Protein AF-A0A268TCT5-F1 (afdb_monomer)

Mean predicted aligned error: 12.75 Å

pLDDT: mean 83.17, std 7.51, range [59.56, 92.88]

Solvent-accessible surface area (backbone atoms only — not comparable to full-atom values): 4902 Å² total; per-residue (Å²): 140,87,88,86,86,77,93,70,58,76,89,51,49,62,59,53,51,54,50,34,55,76,68,73,48,90,84,84,83,80,77,80,72,76,75,72,51,72,68,56,53,50,53,52,51,55,50,50,54,53,52,49,36,38,74,70,66,77,39,74,96,50,96,45,70,71,56,47,53,50,67,74,74,1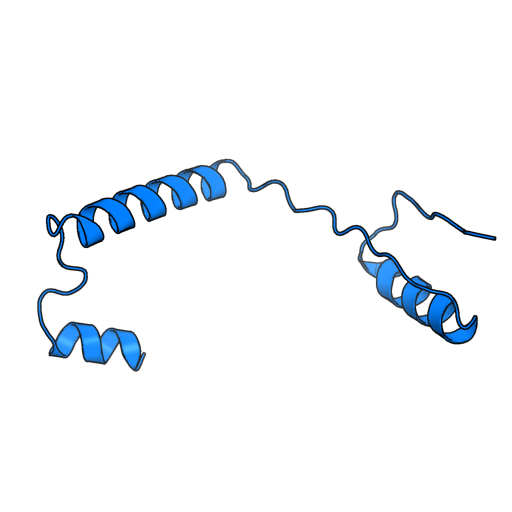04

Foldseek 3Di:
DDDDDPPDDPVCVVVVVVVCVVVVHDDDDDDPDPPDDPVRVVVVVVVVVVVVCVVVVVDPPDPDPVRVVVVVVD

Structure (mmCIF, N/CA/C/O backbone):
data_AF-A0A268TCT5-F1
#
_entry.id   AF-A0A268TCT5-F1
#
loop_
_atom_site.group_PDB
_atom_site.id
_atom_site.type_symbol
_atom_site.label_atom_id
_atom_site.label_alt_id
_atom_site.label_comp_id
_atom_site.label_asym_id
_atom_site.label_entity_id
_atom_site.label_seq_id
_atom_site.pdbx_PDB_ins_code
_atom_site.Cartn_x
_atom_site.Cartn_y
_atom_site.Cartn_z
_atom_site.occupancy
_atom_site.B_iso_or_equiv
_atom_site.auth_seq_id
_atom_site.auth_comp_id
_atom_site.auth_asym_id
_atom_site.auth_atom_id
_atom_site.pdbx_PDB_model_num
ATOM 1 N N . MET A 1 1 ? -26.379 -11.096 15.242 1.00 79.88 1 MET A N 1
ATOM 2 C CA . MET A 1 1 ? -26.859 -9.711 15.036 1.00 79.88 1 MET A CA 1
ATOM 3 C C . MET A 1 1 ? -25.672 -8.904 14.544 1.00 79.88 1 MET A C 1
ATOM 5 O O . MET A 1 1 ? -24.584 -9.133 15.052 1.00 79.88 1 MET A O 1
ATOM 9 N N . THR A 1 2 ? -25.857 -8.034 13.554 1.00 86.12 2 THR A N 1
ATOM 10 C CA . THR A 1 2 ? -24.760 -7.290 12.913 1.00 86.12 2 THR A CA 1
ATOM 11 C C . THR A 1 2 ? -25.097 -5.808 12.933 1.00 86.12 2 THR A C 1
ATOM 13 O O . THR A 1 2 ? -26.214 -5.439 12.577 1.00 86.12 2 THR A O 1
ATOM 16 N N . LEU A 1 3 ? -24.145 -4.979 13.362 1.00 86.88 3 LEU A N 1
ATOM 17 C CA . LEU A 1 3 ? -24.248 -3.523 13.337 1.00 86.88 3 LEU A CA 1
ATOM 18 C C . LEU A 1 3 ? -23.387 -2.997 12.185 1.00 86.88 3 LEU A C 1
ATOM 20 O O . LEU A 1 3 ? -22.223 -3.375 12.072 1.00 86.88 3 LEU A O 1
ATOM 24 N N . ILE A 1 4 ? -23.959 -2.140 11.342 1.00 88.81 4 ILE A N 1
ATOM 25 C CA . ILE A 1 4 ? -23.247 -1.461 10.255 1.00 88.81 4 ILE A CA 1
ATOM 26 C C . ILE A 1 4 ? -23.252 0.029 10.579 1.00 88.81 4 ILE A C 1
ATOM 28 O O . ILE A 1 4 ? -24.300 0.582 10.910 1.00 88.81 4 ILE A O 1
ATOM 32 N N . ILE A 1 5 ? -22.080 0.658 10.517 1.00 85.88 5 ILE A N 1
ATOM 33 C CA . ILE A 1 5 ? -21.904 2.086 10.784 1.00 85.88 5 ILE A CA 1
ATOM 34 C C . ILE A 1 5 ? -21.296 2.714 9.531 1.00 85.88 5 ILE A C 1
ATOM 36 O O . ILE A 1 5 ? -20.215 2.318 9.100 1.00 85.88 5 ILE A O 1
ATOM 40 N N . GLU A 1 6 ? -22.007 3.670 8.939 1.00 87.81 6 GLU A N 1
ATOM 41 C CA . GLU A 1 6 ? -21.618 4.357 7.703 1.00 87.81 6 GLU A CA 1
ATOM 42 C C . GLU A 1 6 ? -21.310 5.835 7.979 1.00 87.81 6 GLU A C 1
ATOM 44 O O . GLU A 1 6 ? -21.768 6.397 8.974 1.00 87.81 6 GLU A O 1
ATOM 49 N N . ASN A 1 7 ? -20.547 6.477 7.086 1.00 85.00 7 ASN A N 1
ATOM 50 C CA . ASN A 1 7 ? -20.154 7.894 7.184 1.00 85.00 7 ASN A CA 1
ATOM 51 C C . ASN A 1 7 ? -19.391 8.254 8.473 1.00 85.00 7 ASN A C 1
ATOM 53 O O . ASN A 1 7 ? -19.509 9.360 9.004 1.00 85.00 7 ASN A O 1
ATOM 57 N N . VAL A 1 8 ? -18.599 7.312 8.982 1.00 83.31 8 VAL A N 1
ATOM 58 C CA . VAL A 1 8 ? -17.710 7.534 10.124 1.00 83.31 8 VAL A CA 1
ATOM 59 C C . VAL A 1 8 ? -16.462 8.260 9.639 1.00 83.31 8 VAL A C 1
ATOM 61 O O . VAL A 1 8 ? -15.831 7.821 8.681 1.00 83.31 8 VAL A O 1
ATOM 64 N N . LYS A 1 9 ? -16.088 9.360 10.300 1.00 85.06 9 LYS A N 1
ATOM 65 C CA . LYS A 1 9 ? -14.787 9.993 10.047 1.00 85.06 9 LYS A CA 1
ATOM 66 C C . LYS A 1 9 ? -13.661 9.088 10.544 1.00 85.06 9 LYS A C 1
ATOM 68 O O . LYS A 1 9 ? -13.800 8.487 11.609 1.00 85.06 9 LYS A O 1
ATOM 73 N N . ASP A 1 10 ? -12.529 9.075 9.846 1.00 84.19 10 ASP A N 1
ATOM 74 C CA . ASP A 1 10 ? -11.381 8.216 10.173 1.00 84.19 10 ASP A CA 1
ATOM 75 C C . ASP A 1 10 ? -10.889 8.360 11.623 1.00 84.19 10 ASP A C 1
ATOM 77 O O . ASP A 1 10 ? -10.489 7.376 12.242 1.00 84.19 10 ASP A O 1
ATOM 81 N N . GLU A 1 11 ? -11.008 9.555 12.214 1.00 89.38 11 GLU A N 1
ATOM 82 C CA . GLU A 1 11 ? -10.647 9.823 13.616 1.00 89.38 11 GLU A CA 1
ATOM 83 C C . GLU A 1 11 ? -11.430 8.967 14.635 1.00 89.38 11 GLU A C 1
ATOM 85 O O . GLU A 1 11 ? -10.921 8.676 15.717 1.00 89.38 11 GLU A O 1
ATOM 90 N N . PHE A 1 12 ? -12.643 8.518 14.291 1.00 89.94 12 PHE A N 1
ATOM 91 C CA . PHE A 1 12 ? -13.500 7.719 15.174 1.00 89.94 12 PHE A CA 1
ATOM 92 C C . PHE A 1 12 ? -13.389 6.207 14.935 1.00 89.94 12 PHE A C 1
ATOM 94 O O . PHE A 1 12 ? -13.838 5.427 15.777 1.00 89.94 12 PHE A O 1
ATOM 101 N N . VAL A 1 13 ? -12.773 5.765 13.832 1.00 88.00 13 VAL A N 1
ATOM 102 C CA . VAL A 1 13 ? -12.598 4.335 13.508 1.00 88.00 13 VAL A CA 1
ATOM 103 C C . VAL A 1 13 ? -11.886 3.559 14.633 1.00 88.00 13 VAL A C 1
ATOM 105 O O . VAL A 1 13 ? -12.370 2.481 14.992 1.00 88.00 13 VAL A O 1
ATOM 108 N N . PRO A 1 14 ? -10.818 4.082 15.278 1.00 91.31 14 PRO A N 1
ATOM 109 C CA . PRO A 1 14 ? -10.166 3.394 16.394 1.00 91.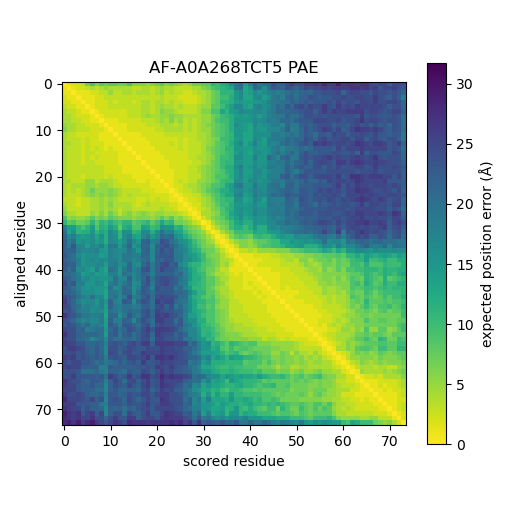31 14 PRO A CA 1
ATOM 110 C C . PRO A 1 14 ? -11.102 3.14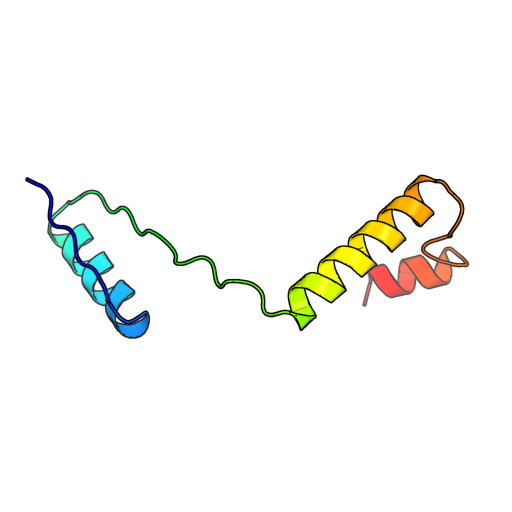3 17.582 1.00 91.31 14 PRO A C 1
ATOM 112 O O . PRO A 1 14 ? -11.098 2.051 18.147 1.00 91.31 14 PRO A O 1
ATOM 115 N N . ALA A 1 15 ? -11.958 4.114 17.918 1.00 91.69 15 ALA A N 1
ATOM 116 C CA . ALA A 1 15 ? -12.898 3.988 19.030 1.00 91.69 15 ALA A CA 1
ATOM 117 C C . ALA A 1 15 ? -13.931 2.874 18.780 1.00 91.69 15 ALA A C 1
ATOM 119 O O . ALA A 1 15 ? -14.231 2.086 19.678 1.00 91.69 15 ALA A O 1
ATOM 120 N N . PHE A 1 16 ? -14.435 2.754 17.547 1.00 89.81 16 PHE A N 1
ATOM 121 C CA . PHE A 1 16 ? -15.340 1.663 17.173 1.00 89.81 16 PHE A CA 1
ATOM 122 C C . PHE A 1 16 ? -14.640 0.304 17.137 1.00 89.81 16 PHE A C 1
ATOM 124 O O . PHE A 1 16 ? -15.242 -0.705 17.513 1.00 89.81 16 PHE A O 1
ATOM 131 N N . ARG A 1 17 ? -13.364 0.267 16.742 1.00 88.19 17 ARG A N 1
ATOM 132 C CA . ARG A 1 17 ? -12.557 -0.955 16.778 1.00 88.19 17 ARG A CA 1
ATOM 133 C C . ARG A 1 17 ? -12.380 -1.460 18.211 1.00 88.19 17 ARG A C 1
ATOM 135 O O . ARG A 1 17 ? -12.540 -2.655 18.455 1.00 88.19 17 ARG A O 1
ATOM 142 N N . ASP A 1 18 ? -12.086 -0.575 19.158 1.00 91.94 18 ASP A N 1
ATOM 143 C CA . ASP A 1 18 ? -11.939 -0.958 20.566 1.00 91.94 18 ASP A CA 1
ATOM 144 C C . ASP A 1 18 ? -13.272 -1.390 21.187 1.00 91.94 18 ASP A C 1
ATOM 146 O O . ASP A 1 18 ? -13.325 -2.398 21.899 1.00 91.94 18 ASP A O 1
ATOM 150 N N . LEU A 1 19 ? -14.370 -0.713 20.835 1.00 89.75 19 LEU A N 1
ATOM 151 C CA . LEU A 1 19 ? -15.716 -1.127 21.228 1.00 89.75 19 LEU A CA 1
ATOM 152 C C . LEU A 1 19 ? -16.035 -2.546 20.732 1.00 89.75 19 LEU A C 1
ATOM 154 O O . LEU A 1 19 ? -16.427 -3.401 21.526 1.00 89.75 19 LEU A O 1
ATOM 158 N N . ALA A 1 20 ? -15.823 -2.827 19.446 1.00 90.69 20 ALA A N 1
ATOM 159 C CA . ALA A 1 20 ? -16.096 -4.142 18.872 1.00 90.69 20 ALA A CA 1
ATOM 160 C C . ALA A 1 20 ? -15.231 -5.248 19.501 1.00 90.69 20 ALA A C 1
ATOM 162 O O . ALA A 1 20 ? -15.747 -6.320 19.815 1.00 90.69 20 ALA A O 1
ATOM 163 N N . LYS A 1 21 ? -13.952 -4.969 19.793 1.00 90.69 21 LYS A N 1
ATOM 164 C CA . LYS A 1 21 ? -13.082 -5.897 20.535 1.00 90.69 21 LYS A CA 1
ATOM 165 C C . LYS A 1 21 ? -13.614 -6.195 21.934 1.00 90.69 21 LYS A C 1
ATOM 167 O O . LYS A 1 21 ? -13.659 -7.358 22.325 1.00 90.69 21 LYS A O 1
ATOM 172 N N . SER A 1 22 ? -14.034 -5.169 22.680 1.00 92.88 22 SER A N 1
ATOM 173 C CA . SER A 1 22 ? -14.601 -5.354 24.025 1.00 92.88 22 SER A CA 1
ATOM 174 C C . SER A 1 22 ? -15.886 -6.187 24.011 1.00 92.88 22 SER A C 1
ATOM 176 O O . SER A 1 22 ? -16.120 -6.981 24.919 1.00 92.88 22 SER A O 1
ATOM 178 N N . ALA A 1 23 ? -16.674 -6.066 22.941 1.00 89.50 23 ALA A N 1
ATOM 179 C CA . ALA A 1 23 ? -17.885 -6.843 22.715 1.00 89.50 23 ALA A CA 1
ATOM 180 C C . ALA A 1 23 ? -17.620 -8.240 22.119 1.00 89.50 23 ALA A C 1
ATOM 182 O O . ALA A 1 23 ? -18.575 -8.970 21.860 1.00 89.50 23 ALA A O 1
ATOM 183 N N . GLN A 1 24 ? -16.352 -8.611 21.888 1.00 91.25 24 GLN A N 1
ATOM 184 C CA . GLN A 1 24 ? -15.945 -9.848 21.208 1.00 91.25 24 GLN A CA 1
ATOM 185 C C . GLN A 1 24 ? -16.630 -10.026 19.838 1.00 91.25 24 GLN A C 1
ATOM 187 O O . GLN A 1 24 ? -16.995 -11.134 19.445 1.00 91.25 24 GLN A O 1
ATOM 192 N N . ALA A 1 25 ? -16.831 -8.919 19.119 1.00 90.38 25 ALA A N 1
ATOM 193 C CA . ALA A 1 25 ? -17.463 -8.895 17.809 1.00 90.38 25 ALA A CA 1
ATOM 194 C C . ALA A 1 25 ? -16.429 -8.969 16.676 1.00 90.38 25 ALA A C 1
ATOM 196 O O . ALA A 1 25 ? -15.318 -8.448 16.787 1.00 90.38 25 ALA A O 1
ATOM 197 N N . ASP A 1 26 ? -16.829 -9.583 15.564 1.00 88.50 26 ASP A N 1
ATOM 198 C CA . ASP A 1 26 ? -16.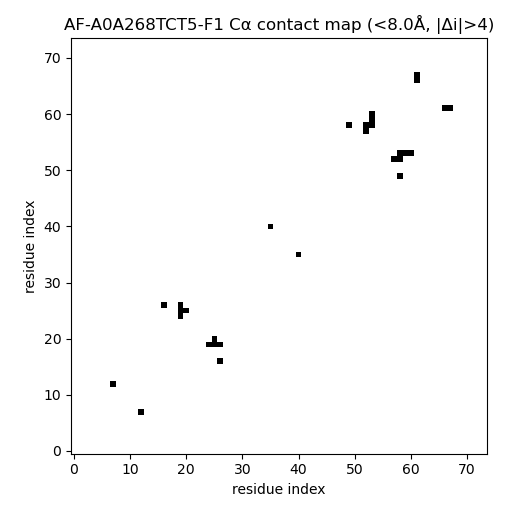039 -9.627 14.334 1.00 88.50 26 ASP A CA 1
ATOM 199 C C . ASP A 1 26 ? -16.086 -8.262 13.622 1.00 88.50 26 ASP A C 1
ATOM 201 O O . ASP A 1 26 ? -17.149 -7.638 13.530 1.00 88.50 26 ASP A O 1
ATOM 205 N N . ILE A 1 27 ? -14.937 -7.777 13.141 1.00 87.62 27 ILE A N 1
ATOM 206 C CA . ILE A 1 27 ? -14.788 -6.424 12.587 1.00 87.62 27 ILE A CA 1
ATOM 207 C C . ILE A 1 27 ? -14.479 -6.514 11.096 1.00 87.62 27 ILE A C 1
ATOM 209 O O . ILE A 1 27 ? -13.460 -7.074 10.694 1.00 87.62 27 ILE A O 1
ATOM 213 N N . LYS A 1 28 ? -15.317 -5.873 10.276 1.00 84.94 28 LYS A N 1
ATOM 214 C CA . LYS A 1 28 ? -15.069 -5.680 8.845 1.00 84.94 28 LYS A CA 1
ATOM 215 C C . LYS A 1 28 ? -15.047 -4.192 8.518 1.00 84.94 28 LYS A C 1
ATOM 217 O O . LYS A 1 28 ? -16.090 -3.574 8.332 1.00 84.94 28 LYS A O 1
ATOM 222 N N . GLU A 1 29 ? -13.848 -3.630 8.439 1.00 79.81 29 GLU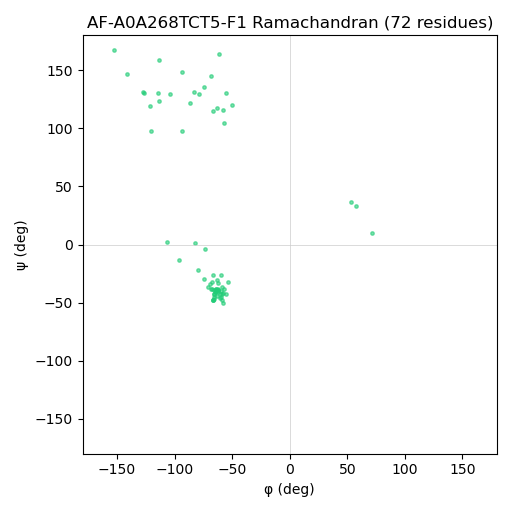 A N 1
ATOM 223 C CA . GLU A 1 29 ? -13.636 -2.250 8.003 1.00 79.81 29 GLU A CA 1
ATOM 224 C C . GLU A 1 29 ? -13.535 -2.208 6.478 1.00 79.81 29 GLU A C 1
ATOM 226 O O . GLU A 1 29 ? -12.695 -2.879 5.875 1.00 79.81 29 GLU A O 1
ATOM 231 N N . ASN A 1 30 ? -14.411 -1.432 5.843 1.00 74.06 30 ASN A N 1
ATOM 232 C CA . ASN A 1 30 ? -14.336 -1.184 4.412 1.00 74.06 30 ASN A CA 1
ATOM 233 C C . ASN A 1 30 ? -13.543 0.108 4.222 1.00 74.06 30 ASN A C 1
ATOM 235 O O . A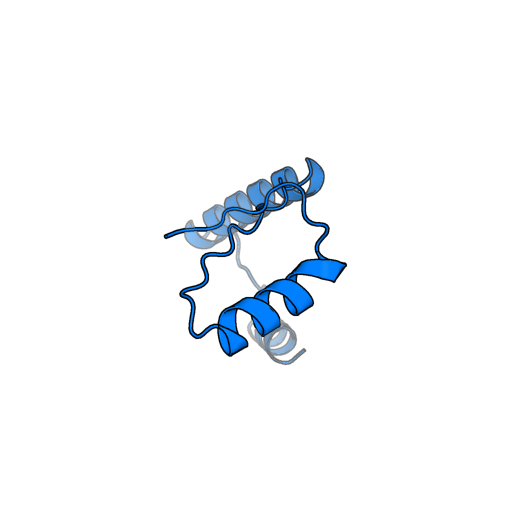SN A 1 30 ? -14.079 1.197 4.408 1.00 74.06 30 ASN A O 1
ATOM 239 N N . GLN A 1 31 ? -12.247 -0.014 3.933 1.00 66.75 31 GLN A N 1
ATOM 240 C CA . GLN A 1 31 ? -11.436 1.157 3.623 1.00 66.75 31 GLN A CA 1
ATOM 241 C C . GLN A 1 31 ? -11.986 1.786 2.346 1.00 66.75 31 GLN A C 1
ATOM 243 O O . GLN A 1 31 ? -11.977 1.156 1.283 1.00 66.75 31 GLN A O 1
ATOM 248 N N . SER A 1 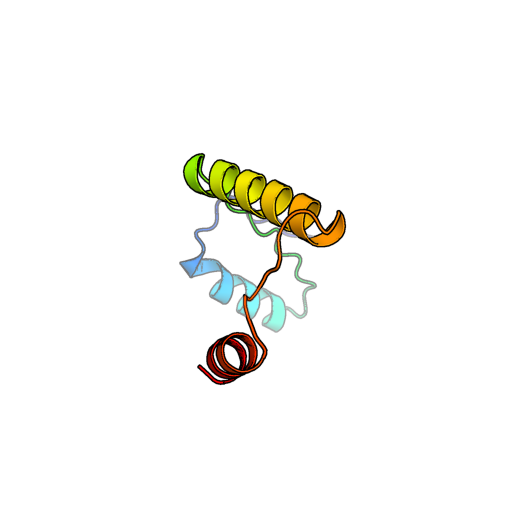32 ? -12.462 3.025 2.453 1.00 62.81 32 SER A N 1
ATOM 249 C CA . SER A 1 32 ? -12.654 3.878 1.289 1.00 62.81 32 SER A CA 1
ATOM 250 C C . SER A 1 32 ? -11.299 3.978 0.608 1.00 62.81 32 SER A C 1
ATOM 252 O O . SER A 1 32 ? -10.387 4.623 1.117 1.00 62.81 32 SER A O 1
ATOM 254 N N . ARG A 1 33 ? -11.128 3.265 -0.507 1.00 60.09 33 ARG A N 1
ATOM 255 C CA . ARG A 1 33 ? -9.960 3.455 -1.362 1.00 60.09 33 ARG A CA 1
ATOM 256 C C . ARG A 1 33 ? -9.994 4.917 -1.770 1.00 60.09 33 ARG A C 1
ATOM 258 O O . ARG A 1 33 ? -10.958 5.326 -2.419 1.00 60.09 33 ARG A O 1
ATOM 265 N N . GLU A 1 34 ? -9.000 5.695 -1.351 1.00 61.84 34 GLU A N 1
ATOM 266 C CA . GLU A 1 34 ? -8.814 7.033 -1.896 1.00 61.84 34 GLU A CA 1
ATOM 267 C C . GLU A 1 34 ? -8.829 6.895 -3.416 1.00 61.84 34 GLU A C 1
ATOM 269 O O . GLU A 1 34 ? -8.076 6.104 -3.990 1.00 61.84 34 GLU A O 1
ATOM 274 N N . ILE A 1 35 ? -9.774 7.576 -4.063 1.00 66.88 35 ILE A N 1
ATOM 275 C CA . ILE A 1 35 ? -9.802 7.631 -5.517 1.00 66.88 35 ILE A CA 1
ATOM 276 C C . ILE A 1 35 ? -8.550 8.428 -5.885 1.00 66.88 35 ILE A C 1
ATOM 278 O O . ILE A 1 35 ? -8.474 9.596 -5.491 1.00 66.88 35 ILE A O 1
ATOM 282 N N . PRO A 1 36 ? -7.557 7.827 -6.569 1.00 66.25 36 PRO A N 1
ATOM 283 C CA . PRO A 1 36 ? -6.349 8.549 -6.930 1.00 66.25 36 PRO A CA 1
ATOM 284 C C . PRO A 1 36 ? -6.752 9.794 -7.716 1.00 66.25 36 PRO A C 1
ATOM 286 O O . PRO A 1 36 ? -7.576 9.730 -8.634 1.00 66.25 36 PRO A O 1
ATOM 289 N N . ASN A 1 37 ? -6.209 10.942 -7.313 1.00 77.62 37 ASN A N 1
ATOM 290 C CA . ASN A 1 37 ? -6.416 12.182 -8.045 1.00 77.62 37 ASN A CA 1
ATOM 291 C C . ASN A 1 37 ? -5.838 12.045 -9.471 1.00 77.62 37 ASN A C 1
ATOM 293 O O . ASN A 1 37 ? -5.082 11.118 -9.774 1.00 77.62 37 ASN A O 1
ATOM 297 N N . GLN A 1 38 ? -6.222 12.953 -10.369 1.00 78.94 38 GLN A N 1
ATOM 298 C CA . GLN A 1 38 ? -5.831 12.873 -11.779 1.00 78.94 38 GLN A CA 1
ATOM 299 C C . GLN A 1 38 ? -4.303 12.832 -11.962 1.00 78.94 38 GLN A C 1
ATOM 301 O O . GLN A 1 38 ? -3.812 12.022 -12.739 1.00 78.94 38 GLN A O 1
ATOM 306 N N . GLU A 1 39 ? -3.565 13.594 -11.152 1.00 79.88 39 GLU A N 1
ATOM 307 C CA . GLU A 1 39 ? -2.097 13.591 -11.124 1.00 79.88 39 GLU A CA 1
ATOM 308 C C . GLU A 1 39 ? -1.519 12.208 -10.773 1.00 79.88 39 GLU A C 1
ATOM 310 O O . GLU A 1 39 ? -0.630 11.706 -11.456 1.00 79.88 39 GLU A O 1
ATOM 315 N N . THR A 1 40 ? -2.073 11.537 -9.758 1.00 78.62 40 THR A N 1
ATOM 316 C CA . THR A 1 40 ? -1.659 10.179 -9.370 1.00 78.62 40 THR A CA 1
ATOM 317 C C . THR A 1 40 ? -1.955 9.177 -10.485 1.00 78.62 40 THR A C 1
ATOM 319 O O . THR A 1 40 ? -1.145 8.292 -10.749 1.00 78.62 40 THR A O 1
ATOM 322 N N . LEU A 1 41 ? -3.091 9.314 -11.175 1.00 83.31 41 LEU A N 1
ATOM 323 C CA . LEU A 1 41 ? -3.440 8.451 -12.308 1.00 83.31 41 LEU A CA 1
ATOM 324 C C . LEU A 1 41 ? -2.488 8.631 -13.497 1.00 83.31 41 LEU A C 1
ATOM 326 O O . LEU A 1 41 ? -2.148 7.646 -14.154 1.00 83.31 41 LEU A O 1
ATOM 330 N N . GLU A 1 42 ? -2.069 9.862 -13.779 1.00 83.94 42 GLU A N 1
ATOM 331 C CA . GLU A 1 42 ? -1.089 10.160 -14.826 1.00 83.94 42 GLU A CA 1
ATOM 332 C C . GLU A 1 42 ? 0.285 9.586 -14.464 1.00 83.94 42 GLU A C 1
ATOM 334 O O . GLU A 1 42 ? 0.836 8.808 -15.244 1.00 83.94 42 GLU A O 1
ATOM 339 N N . ALA A 1 43 ? 0.753 9.810 -13.232 1.00 83.19 43 ALA A N 1
ATOM 340 C CA . ALA A 1 43 ? 2.012 9.251 -12.740 1.00 83.19 43 ALA A CA 1
ATOM 341 C C . ALA A 1 43 ? 2.038 7.709 -12.781 1.00 83.19 43 ALA A C 1
ATOM 343 O O . ALA A 1 43 ? 3.065 7.102 -13.096 1.00 83.19 43 ALA A O 1
ATOM 344 N N . MET A 1 44 ? 0.906 7.052 -12.500 1.00 84.81 44 MET A N 1
ATOM 345 C CA . MET A 1 44 ? 0.785 5.594 -12.615 1.00 84.81 44 MET A CA 1
ATOM 346 C C . MET A 1 44 ? 0.940 5.107 -14.061 1.00 84.81 44 MET A C 1
ATOM 348 O O . MET A 1 44 ? 1.603 4.094 -14.283 1.00 84.81 44 MET A O 1
ATOM 352 N N . ARG A 1 45 ? 0.367 5.819 -15.042 1.00 86.50 45 ARG A N 1
ATOM 353 C CA . ARG A 1 45 ? 0.525 5.477 -16.467 1.00 86.50 45 ARG A CA 1
ATOM 354 C C . ARG A 1 45 ? 1.961 5.672 -16.927 1.00 86.50 45 ARG A C 1
ATOM 356 O O . ARG A 1 45 ? 2.533 4.759 -17.508 1.00 86.50 45 ARG A O 1
ATOM 363 N N . GLU A 1 46 ? 2.561 6.812 -16.592 1.00 87.50 46 GLU A N 1
ATOM 364 C CA . GLU A 1 46 ? 3.959 7.094 -16.931 1.00 87.50 46 GLU A CA 1
ATOM 365 C C . GLU A 1 46 ? 4.902 6.033 -16.350 1.00 87.50 46 GLU A C 1
ATOM 367 O O . GLU A 1 46 ? 5.810 5.553 -17.030 1.00 87.50 46 GLU A O 1
ATOM 372 N N . SER A 1 47 ? 4.663 5.612 -15.105 1.00 85.81 47 SER A N 1
ATOM 373 C CA . SER A 1 47 ? 5.434 4.538 -14.477 1.00 85.81 47 SER A CA 1
ATOM 374 C C . SER A 1 47 ? 5.287 3.206 -15.220 1.00 85.81 47 SER A C 1
ATOM 376 O O . SER A 1 47 ? 6.277 2.496 -15.420 1.00 85.81 47 SER A O 1
ATOM 378 N N . GLU A 1 48 ? 4.075 2.872 -15.667 1.00 87.50 48 GLU A N 1
ATOM 379 C CA . GLU A 1 48 ? 3.810 1.647 -16.420 1.00 87.50 48 GLU A CA 1
ATOM 380 C C . GLU A 1 48 ? 4.507 1.650 -17.788 1.00 87.50 48 GLU A C 1
ATOM 382 O O . GLU A 1 48 ? 5.172 0.666 -18.125 1.00 87.50 48 GLU A O 1
ATOM 387 N N . ASP A 1 49 ? 4.444 2.757 -18.531 1.00 88.25 49 ASP A N 1
ATOM 388 C CA . ASP A 1 49 ? 5.145 2.920 -19.809 1.00 88.25 49 ASP A CA 1
ATOM 389 C C . ASP A 1 49 ? 6.662 2.744 -19.644 1.00 88.25 49 ASP A C 1
ATOM 391 O O . ASP A 1 49 ? 7.286 1.945 -20.349 1.00 88.25 49 ASP A O 1
ATOM 395 N N . ILE A 1 50 ? 7.259 3.394 -18.639 1.00 85.88 50 ILE A N 1
ATOM 396 C CA . ILE A 1 50 ? 8.695 3.269 -18.348 1.00 85.88 50 ILE A CA 1
ATOM 397 C C . ILE A 1 50 ? 9.064 1.816 -18.017 1.00 85.88 50 ILE A C 1
ATOM 399 O O . ILE A 1 50 ? 10.079 1.300 -18.499 1.00 85.88 50 ILE A O 1
ATOM 403 N N . LEU A 1 51 ? 8.247 1.124 -17.218 1.00 85.38 51 LEU A N 1
ATOM 404 C CA . LEU A 1 51 ? 8.464 -0.287 -16.892 1.00 85.38 51 LEU A CA 1
ATOM 405 C C . LEU A 1 51 ? 8.394 -1.179 -18.135 1.00 85.38 51 LEU A C 1
ATOM 407 O O . LEU A 1 51 ? 9.188 -2.117 -18.254 1.00 85.38 51 LEU A O 1
ATOM 411 N N . GLN A 1 52 ? 7.475 -0.905 -19.061 1.00 86.00 52 GLN A N 1
ATOM 412 C CA . GLN A 1 52 ? 7.379 -1.632 -20.327 1.00 86.00 52 GLN A CA 1
ATOM 413 C C . GLN A 1 52 ? 8.610 -1.391 -21.204 1.00 86.00 52 GLN A C 1
ATOM 415 O O . GLN A 1 52 ? 9.164 -2.346 -21.749 1.00 86.00 52 GLN A O 1
ATOM 420 N N . GLU A 1 53 ? 9.104 -0.156 -21.296 1.00 85.38 53 GLU A N 1
ATOM 421 C CA . GLU A 1 53 ? 10.321 0.163 -22.051 1.00 85.38 53 GLU A CA 1
ATOM 422 C C . GLU A 1 53 ? 11.573 -0.512 -21.478 1.00 85.38 53 GLU A C 1
ATOM 424 O O . GLU A 1 53 ? 12.420 -0.996 -22.238 1.00 85.38 53 GLU A O 1
ATOM 429 N N . ILE A 1 54 ? 11.676 -0.590 -20.147 1.00 85.00 54 ILE A N 1
ATOM 430 C CA . ILE A 1 54 ? 12.753 -1.310 -19.458 1.00 85.00 54 ILE A CA 1
ATOM 431 C C . ILE A 1 54 ? 12.656 -2.813 -19.742 1.00 85.00 54 ILE A C 1
ATOM 433 O O . ILE A 1 54 ? 13.654 -3.433 -20.113 1.00 85.00 54 ILE A O 1
ATOM 437 N N . LYS A 1 55 ? 11.459 -3.407 -19.632 1.00 80.25 55 LYS A N 1
ATOM 438 C CA . LYS A 1 55 ? 11.231 -4.831 -19.943 1.00 80.25 55 LYS A CA 1
ATOM 439 C C . LYS A 1 55 ? 11.522 -5.163 -21.404 1.00 80.25 55 LYS A C 1
ATOM 441 O O . LYS A 1 55 ? 12.082 -6.217 -21.689 1.00 80.25 55 LYS A O 1
ATOM 446 N N . ALA A 1 56 ? 11.175 -4.262 -22.319 1.00 85.38 56 ALA A N 1
ATOM 447 C CA . ALA A 1 56 ? 11.459 -4.391 -23.743 1.00 85.38 56 ALA A CA 1
ATOM 448 C C . ALA A 1 56 ? 12.943 -4.157 -24.090 1.00 85.38 56 ALA A C 1
ATOM 450 O O . ALA A 1 56 ? 13.319 -4.276 -25.254 1.00 85.38 56 ALA A O 1
ATOM 451 N N . GLY A 1 57 ? 13.783 -3.793 -23.113 1.00 81.31 57 GLY A N 1
ATOM 452 C CA . GLY A 1 57 ? 15.208 -3.522 -23.311 1.00 81.31 57 GLY A CA 1
ATOM 453 C C . GLY A 1 57 ? 15.502 -2.227 -24.074 1.00 81.31 57 GLY A C 1
ATOM 454 O O . GLY A 1 57 ? 16.649 -1.996 -24.453 1.00 81.31 57 GLY A O 1
ATOM 455 N N . LYS A 1 58 ? 14.490 -1.377 -24.299 1.00 81.31 58 LYS A N 1
ATOM 456 C CA . LYS A 1 58 ? 14.631 -0.084 -24.991 1.00 81.31 58 LYS A CA 1
ATOM 457 C C . LYS A 1 58 ? 15.298 0.962 -24.109 1.00 81.31 58 LYS A C 1
ATOM 459 O O . LYS A 1 58 ? 15.998 1.838 -24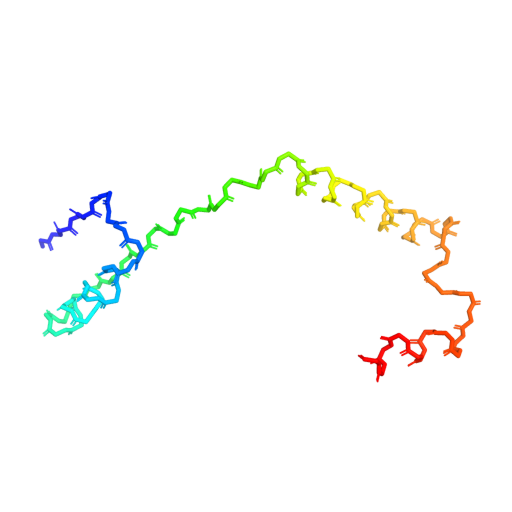.609 1.00 81.31 58 LYS A O 1
ATOM 464 N N . ARG A 1 59 ? 15.101 0.849 -22.795 1.00 79.38 59 ARG A N 1
ATOM 465 C CA . ARG A 1 59 ? 15.646 1.762 -21.795 1.00 79.38 59 ARG A CA 1
ATOM 466 C C . ARG A 1 59 ? 16.415 0.981 -20.740 1.00 79.38 59 ARG A C 1
ATOM 468 O O . ARG A 1 59 ? 15.908 0.010 -20.185 1.00 79.38 59 ARG A O 1
ATOM 475 N N . LYS A 1 60 ? 17.642 1.410 -20.444 1.00 80.38 60 LYS A N 1
ATOM 476 C CA . LYS A 1 60 ? 18.380 0.894 -19.288 1.00 80.38 60 LYS A CA 1
ATOM 477 C C . LYS A 1 60 ? 17.934 1.668 -18.045 1.00 80.38 60 LYS A C 1
ATOM 479 O O . LYS A 1 60 ? 17.912 2.896 -18.106 1.00 80.38 60 LYS A O 1
ATOM 484 N N . PRO A 1 61 ? 17.593 0.990 -16.937 1.00 78.19 61 PRO A N 1
ATOM 485 C CA . PRO A 1 61 ? 17.224 1.674 -15.701 1.00 78.19 61 PRO A CA 1
ATOM 486 C C . PRO A 1 61 ? 18.399 2.443 -15.081 1.00 78.19 61 PRO A C 1
ATOM 488 O O . PRO A 1 61 ? 18.169 3.436 -14.406 1.00 78.19 61 PRO A O 1
ATOM 491 N N . PHE A 1 62 ? 19.637 2.015 -15.352 1.00 84.00 62 PHE A N 1
ATOM 492 C CA . PHE A 1 62 ? 20.866 2.692 -14.932 1.00 84.00 62 PHE A CA 1
ATOM 493 C C . PHE A 1 62 ? 21.911 2.617 -16.047 1.00 84.00 62 PHE A C 1
ATOM 495 O O . PHE A 1 62 ? 21.979 1.611 -16.765 1.00 84.00 62 PHE A O 1
ATOM 502 N N . GLU A 1 63 ? 22.752 3.642 -16.184 1.00 79.25 63 GLU A N 1
ATOM 503 C CA . GLU A 1 63 ? 23.830 3.641 -17.184 1.00 79.25 63 GLU A CA 1
ATOM 504 C C . GLU A 1 63 ? 24.948 2.652 -16.826 1.00 79.25 63 GLU A C 1
ATOM 506 O O . GLU A 1 63 ? 25.521 2.001 -17.704 1.00 79.25 63 GLU A O 1
ATOM 511 N N . ASN A 1 64 ? 25.255 2.511 -15.532 1.00 85.50 64 ASN A N 1
ATOM 512 C CA . ASN A 1 64 ? 26.317 1.639 -15.038 1.00 85.50 64 ASN A CA 1
ATOM 513 C C . ASN A 1 64 ? 26.055 1.132 -13.606 1.00 85.50 64 ASN A C 1
ATOM 515 O O . ASN A 1 64 ? 25.191 1.620 -12.879 1.00 85.50 64 ASN A O 1
ATOM 519 N N . TRP A 1 65 ? 26.841 0.137 -13.185 1.00 80.00 65 TRP A N 1
ATOM 520 C CA . TRP A 1 65 ? 26.713 -0.488 -11.864 1.00 80.00 65 TRP A CA 1
ATOM 521 C C . TRP A 1 65 ? 26.985 0.469 -10.693 1.00 80.00 65 TRP A C 1
ATOM 523 O O . TRP A 1 65 ? 26.398 0.304 -9.626 1.00 80.00 65 TRP A O 1
ATOM 533 N N . ALA A 1 66 ? 27.852 1.472 -10.867 1.00 85.25 66 ALA A N 1
ATOM 534 C CA . ALA A 1 66 ? 28.144 2.432 -9.805 1.00 85.25 66 ALA A CA 1
ATOM 535 C C . ALA A 1 66 ? 26.920 3.309 -9.493 1.00 85.25 66 ALA A C 1
ATOM 537 O O . ALA A 1 66 ? 26.631 3.563 -8.324 1.00 85.25 66 ALA A O 1
ATOM 538 N N . GLU A 1 67 ? 26.168 3.698 -10.525 1.00 84.69 67 GLU A N 1
ATOM 539 C CA . GLU A 1 67 ? 24.899 4.414 -10.393 1.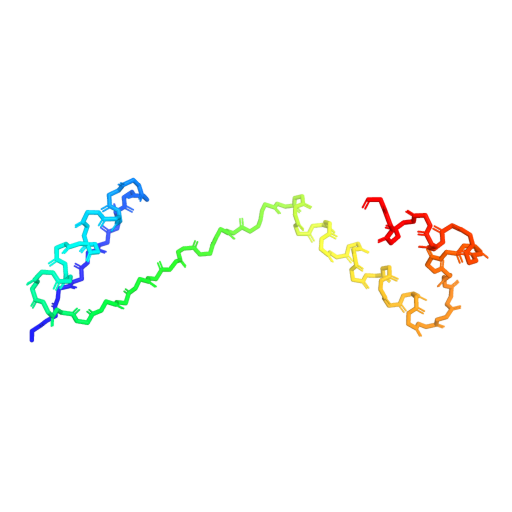00 84.69 67 GLU A CA 1
ATOM 540 C C . GLU A 1 67 ? 23.819 3.544 -9.737 1.00 84.69 67 GLU A C 1
ATOM 542 O O . GLU A 1 67 ? 23.213 3.961 -8.749 1.00 84.69 67 GLU A O 1
ATOM 547 N N . ALA A 1 68 ? 23.658 2.299 -10.196 1.00 84.50 68 ALA A N 1
ATOM 548 C CA . ALA A 1 68 ? 22.713 1.352 -9.600 1.00 84.50 68 ALA A CA 1
ATOM 549 C C . ALA A 1 68 ? 23.012 1.097 -8.111 1.00 84.50 68 ALA A C 1
ATOM 551 O O . ALA A 1 68 ? 22.115 1.100 -7.269 1.00 84.50 68 ALA A O 1
ATOM 552 N N . LYS A 1 69 ? 24.294 0.930 -7.762 1.00 86.38 69 LYS A N 1
ATOM 553 C CA . LYS A 1 69 ? 24.736 0.732 -6.378 1.00 86.38 69 LYS A CA 1
ATOM 554 C C . LYS A 1 69 ? 24.454 1.958 -5.509 1.00 86.38 69 LYS A C 1
ATOM 556 O O . LYS A 1 69 ? 24.086 1.793 -4.350 1.00 86.38 69 LYS A O 1
ATOM 561 N N . LYS A 1 70 ? 24.622 3.168 -6.048 1.00 88.75 70 LYS A N 1
ATOM 562 C CA . LYS A 1 70 ? 24.302 4.406 -5.329 1.00 88.75 70 LYS A CA 1
ATOM 563 C C . LYS A 1 70 ? 22.799 4.523 -5.069 1.00 88.75 70 LYS A C 1
ATOM 565 O O . LYS A 1 70 ? 22.432 4.875 -3.961 1.00 88.75 70 LYS A O 1
ATOM 570 N N . ALA A 1 71 ? 21.954 4.191 -6.045 1.00 84.56 71 ALA A N 1
ATOM 571 C CA . ALA A 1 71 ? 20.498 4.244 -5.897 1.00 84.56 71 ALA A CA 1
ATOM 572 C C . ALA A 1 71 ? 19.940 3.202 -4.908 1.00 84.56 71 ALA A C 1
ATOM 574 O O . ALA A 1 71 ? 18.954 3.474 -4.237 1.00 84.56 71 ALA A O 1
ATOM 575 N N . LEU A 1 72 ? 20.567 2.023 -4.798 1.00 81.12 72 LEU A N 1
ATOM 576 C CA . LEU A 1 72 ? 20.147 0.959 -3.869 1.00 81.12 72 LEU A CA 1
ATOM 577 C C . LEU A 1 72 ? 20.593 1.174 -2.414 1.00 81.12 72 LEU A C 1
ATOM 579 O O . LEU A 1 72 ? 20.037 0.552 -1.514 1.00 81.12 72 LEU A O 1
ATOM 583 N N . LEU A 1 73 ? 21.637 1.978 -2.195 1.00 83.38 73 LEU A N 1
ATOM 584 C CA . LEU A 1 73 ? 22.225 2.243 -0.875 1.00 83.38 73 LEU A CA 1
ATOM 585 C C . LEU A 1 73 ? 21.892 3.646 -0.335 1.00 83.38 73 LEU A C 1
ATOM 587 O O . LEU A 1 73 ? 22.425 4.011 0.714 1.00 83.38 73 LEU A O 1
ATOM 591 N N . ALA A 1 74 ? 21.096 4.429 -1.070 1.00 59.56 74 ALA A N 1
ATOM 592 C CA . ALA A 1 74 ? 20.646 5.768 -0.686 1.00 59.56 74 ALA A CA 1
ATOM 593 C C . ALA A 1 74 ? 19.371 5.728 0.164 1.00 59.56 74 ALA A C 1
ATOM 595 O O . ALA A 1 74 ? 18.556 4.799 -0.032 1.00 59.56 74 ALA A O 1
#

Sequence (74 aa):
MTLIIENVKDEFVPAFRDLAKSAQADIKENQSREIPNQETLEAMRESEDILQEIKAGKRKPFENWAEAKKALLA

Secondary structure (DSSP, 8-state):
------S--GGGHHHHHHHHHHTT-------------HHHHHHHHHHHHHHHHHHTTSS-S-SSHHHHHHHH--

Radius of gyration: 22.32 Å; Cα contacts (8 Å, |Δi|>4): 15; chains: 1; bounding box: 55×23×49 Å